Protein AF-A0A495XAA7-F1 (afdb_monomer)

Foldseek 3Di:
DVVVVVVVVVVVVVVLVPDDPVVNVVVCCVVVVVVVVVVVVVVVVVVVVVCCVVDVPPPPPPPDDPDPPPPPDDD

Solvent-accessible surface area (backbone atoms only — not comparable to full-atom values): 4658 Å² total; per-residue (Å²): 111,69,65,60,52,50,56,52,47,51,54,50,51,55,56,52,70,73,45,58,69,72,59,48,51,51,50,49,51,65,51,48,51,57,48,51,53,50,50,51,54,49,49,53,51,52,49,53,55,50,48,57,72,75,52,78,77,76,80,74,72,78,76,77,73,78,75,77,78,70,85,81,69,82,131

Secondary structure (DSSP, 8-state):
-HHHHHHHHHHHHHHHHTS-HHHHHHHHHHHHHHHHHHHHHHHHHHHHHHHHHH-----PPPP-------TT---

Radius of gyration: 28.85 Å; Cα contacts (8 Å, |Δi|>4): 3; chains: 1; bounding box: 77×37×48 Å

Mean predicted aligned error: 11.78 Å

pLDDT: mean 86.13, std 13.19, range [58.5, 97.81]

Sequence (75 aa):
MLDAIAQWWDGVELWLAQLPFPFQFALVMAVLLPAALGVARLIDRVVDQAAGRFNPVPKVPPAVEPEKVDASTPS

Organism: NCBI:txid543527

Structure (mmCIF, N/CA/C/O backbone):
data_AF-A0A495XAA7-F1
#
_entry.id   AF-A0A495XAA7-F1
#
loop_
_atom_site.group_PDB
_atom_site.id
_atom_site.type_symbol
_atom_site.label_atom_id
_atom_site.label_alt_id
_atom_site.label_comp_id
_atom_site.label_asym_id
_atom_site.label_entity_id
_atom_site.label_seq_id
_atom_site.pdbx_PDB_ins_code
_atom_site.Cartn_x
_atom_site.Cartn_y
_atom_site.Cartn_z
_atom_site.occupancy
_atom_site.B_iso_or_equiv
_atom_site.auth_seq_id
_atom_site.auth_comp_id
_atom_site.auth_asym_id
_atom_site.auth_atom_id
_atom_site.pdbx_PDB_model_num
ATOM 1 N N . MET A 1 1 ? -12.253 -21.504 7.400 1.00 78.38 1 MET A N 1
ATOM 2 C CA . MET A 1 1 ? -11.017 -20.676 7.405 1.00 78.38 1 MET A CA 1
ATOM 3 C C . MET A 1 1 ? -11.279 -19.304 6.805 1.00 78.38 1 MET A C 1
ATOM 5 O O . MET A 1 1 ? -11.005 -18.323 7.477 1.00 78.38 1 MET A O 1
ATOM 9 N N . LEU A 1 2 ? -11.857 -19.229 5.600 1.00 92.31 2 LEU A N 1
ATOM 10 C CA . LEU A 1 2 ? -12.256 -17.961 4.977 1.00 92.31 2 LEU A CA 1
ATOM 11 C C . LEU A 1 2 ? -13.268 -17.170 5.825 1.00 92.31 2 LEU A C 1
ATOM 13 O O . LEU A 1 2 ? -13.102 -15.967 5.970 1.00 92.31 2 LEU A O 1
ATOM 17 N N . ASP A 1 3 ? -14.217 -17.840 6.487 1.00 93.31 3 ASP A N 1
ATOM 18 C CA . ASP A 1 3 ? -15.209 -17.170 7.351 1.00 93.31 3 ASP A CA 1
ATOM 19 C C . ASP A 1 3 ? -14.585 -16.488 8.576 1.00 93.31 3 ASP A C 1
ATOM 21 O O . ASP A 1 3 ? -15.021 -15.421 8.995 1.00 93.31 3 ASP A O 1
ATOM 25 N N . ALA A 1 4 ? -13.527 -17.081 9.139 1.00 93.25 4 ALA A N 1
ATOM 26 C CA . ALA A 1 4 ? -12.802 -16.491 10.263 1.00 93.25 4 ALA A CA 1
ATOM 27 C C . ALA A 1 4 ? -12.026 -15.237 9.832 1.00 93.25 4 ALA A C 1
ATOM 29 O O . ALA A 1 4 ? -11.967 -14.260 10.574 1.00 93.25 4 ALA A O 1
ATOM 30 N N . ILE A 1 5 ? -11.468 -15.251 8.616 1.00 96.6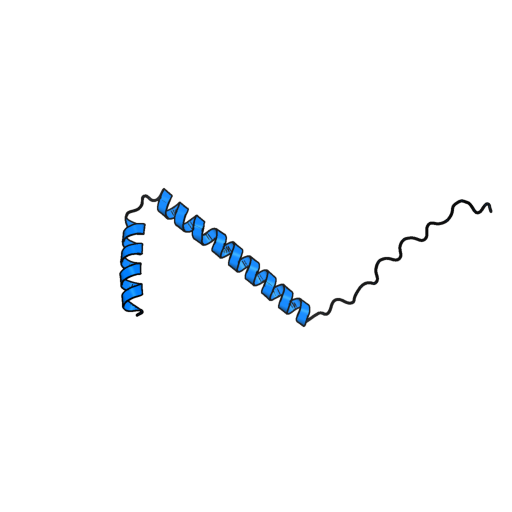9 5 ILE A N 1
ATOM 31 C CA . ILE A 1 5 ? -10.806 -14.087 8.018 1.00 96.69 5 ILE A CA 1
ATOM 32 C C . ILE A 1 5 ? -11.835 -12.994 7.712 1.00 96.69 5 ILE A C 1
ATOM 34 O O . ILE A 1 5 ? -11.581 -11.836 8.023 1.00 96.69 5 ILE A O 1
ATOM 38 N N . ALA A 1 6 ? -12.996 -13.352 7.157 1.00 96.12 6 ALA A N 1
ATOM 39 C CA . ALA A 1 6 ? -14.069 -12.407 6.856 1.00 96.12 6 ALA A CA 1
ATOM 40 C C . ALA A 1 6 ? -14.604 -11.720 8.122 1.00 96.12 6 ALA A C 1
ATOM 42 O O . ALA A 1 6 ? -14.743 -10.505 8.139 1.00 96.12 6 ALA A O 1
ATOM 43 N N . GLN A 1 7 ? -14.821 -12.474 9.205 1.00 95.81 7 GLN A N 1
ATOM 44 C CA . GLN A 1 7 ? -15.263 -11.919 10.490 1.00 95.81 7 GLN A CA 1
ATOM 45 C C . GLN A 1 7 ? -14.215 -10.986 11.116 1.00 95.81 7 GLN A C 1
ATOM 47 O O . GLN A 1 7 ? -14.546 -9.956 11.694 1.00 95.81 7 GLN A O 1
ATOM 52 N N . TRP A 1 8 ? -12.931 -11.332 11.007 1.00 97.06 8 TRP A N 1
ATOM 53 C CA . TRP A 1 8 ? -11.862 -10.445 11.462 1.00 97.06 8 TRP A CA 1
ATOM 54 C C . TRP A 1 8 ? -11.800 -9.161 10.625 1.00 97.06 8 TRP A C 1
ATOM 56 O O . TRP A 1 8 ? -11.654 -8.073 11.181 1.00 97.06 8 TRP A O 1
ATOM 66 N N . TRP A 1 9 ? -11.945 -9.287 9.305 1.00 96.81 9 TRP A N 1
ATOM 67 C CA . TRP A 1 9 ? -11.963 -8.156 8.387 1.00 96.81 9 TRP A CA 1
ATOM 68 C C . TRP A 1 9 ? -13.156 -7.224 8.631 1.00 96.81 9 TRP A 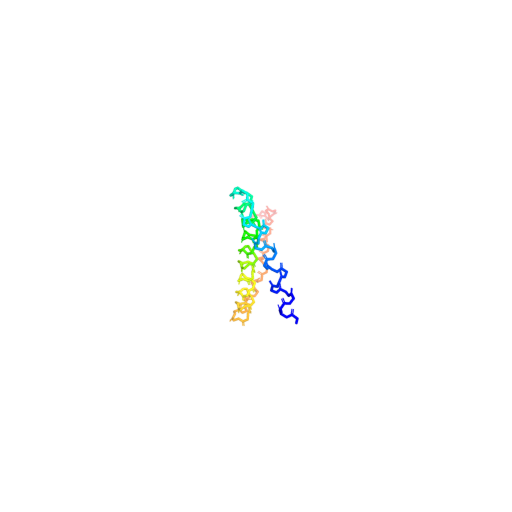C 1
ATOM 70 O O . TRP A 1 9 ? -12.958 -6.017 8.650 1.00 96.81 9 TRP A O 1
ATOM 80 N N . ASP A 1 10 ? -14.344 -7.752 8.933 1.00 96.56 10 ASP A N 1
ATOM 81 C CA . ASP A 1 10 ? -15.514 -6.957 9.345 1.00 96.56 10 ASP A CA 1
ATOM 82 C C . ASP A 1 10 ? -15.197 -6.060 10.562 1.00 96.56 10 ASP A C 1
ATOM 84 O O . ASP A 1 10 ? -15.481 -4.861 10.579 1.00 96.56 10 ASP A O 1
ATOM 88 N N . GLY A 1 11 ? -14.465 -6.595 11.546 1.00 96.88 11 GLY A N 1
ATOM 89 C CA . GLY A 1 11 ? -13.955 -5.806 12.672 1.00 96.88 11 GLY A CA 1
ATOM 90 C C . GLY A 1 11 ? -12.960 -4.710 12.261 1.00 96.88 11 GLY A C 1
ATOM 91 O O . GLY A 1 11 ? -12.975 -3.613 12.827 1.00 96.88 11 GLY A O 1
ATOM 92 N N . VAL A 1 12 ? -12.111 -4.975 11.264 1.00 95.94 12 VAL A N 1
ATOM 93 C CA . VAL A 1 12 ? -11.195 -3.975 10.689 1.00 95.94 12 VAL A CA 1
ATOM 94 C C . VAL A 1 12 ? -11.971 -2.889 9.940 1.00 95.94 12 VAL A C 1
ATOM 96 O O . VAL A 1 12 ? -11.653 -1.710 10.099 1.00 95.94 12 VAL A O 1
ATOM 99 N N . GLU A 1 13 ? -13.004 -3.251 9.177 1.00 95.19 13 GLU A N 1
ATOM 100 C CA . GLU A 1 13 ? -13.882 -2.306 8.479 1.00 95.19 13 GLU A CA 1
ATOM 101 C C . GLU A 1 13 ? -14.589 -1.375 9.469 1.00 95.19 13 GLU A C 1
ATOM 103 O O . GLU A 1 13 ? -14.557 -0.155 9.296 1.00 95.19 13 GLU A O 1
ATOM 108 N N . LEU A 1 14 ? -15.134 -1.919 10.560 1.00 96.56 14 LEU A N 1
ATOM 109 C CA . LEU A 1 14 ? -15.758 -1.130 11.627 1.00 96.56 14 LEU A CA 1
ATOM 110 C C . LEU A 1 14 ? -14.762 -0.211 12.344 1.00 96.56 14 LEU A C 1
ATOM 112 O O . LEU A 1 14 ? -15.104 0.919 12.705 1.00 96.56 14 LEU A O 1
ATOM 116 N N . TRP A 1 15 ? -13.527 -0.666 12.564 1.00 96.31 15 TRP A N 1
ATOM 117 C CA . TRP A 1 15 ? -12.463 0.165 13.132 1.00 96.31 15 TRP A CA 1
ATOM 118 C C . TRP A 1 15 ? -12.031 1.297 12.192 1.00 96.31 15 TRP A C 1
ATOM 120 O O . TRP A 1 15 ? -11.821 2.427 12.634 1.00 96.31 15 TRP A O 1
ATOM 130 N N . LEU A 1 16 ? -11.945 1.036 10.890 1.00 93.88 16 LEU A N 1
ATOM 131 C CA . LEU A 1 16 ? -11.644 2.072 9.907 1.00 93.88 16 LEU A CA 1
ATOM 132 C C . LEU A 1 16 ? -12.793 3.079 9.786 1.00 93.88 16 LEU A C 1
ATOM 134 O O . LEU A 1 16 ? -12.544 4.284 9.757 1.00 93.88 16 LEU A O 1
ATOM 138 N N . ALA A 1 17 ? -14.044 2.616 9.763 1.00 94.75 17 ALA A N 1
ATOM 139 C CA . ALA A 1 17 ? -15.225 3.459 9.573 1.00 94.75 17 ALA A CA 1
ATOM 140 C C . ALA A 1 17 ? -15.449 4.467 10.714 1.00 94.75 17 ALA A C 1
ATOM 142 O O . ALA A 1 17 ? -15.955 5.560 10.471 1.00 94.75 17 ALA A O 1
ATOM 143 N N . GLN A 1 18 ? -15.042 4.133 11.943 1.00 96.56 18 GLN A N 1
ATOM 144 C CA . GLN A 1 18 ? -15.150 5.032 13.102 1.00 96.56 18 GLN A CA 1
ATOM 145 C C . GLN A 1 18 ? -14.023 6.078 13.193 1.00 96.56 18 GLN A C 1
ATOM 147 O O . GLN A 1 18 ? -14.108 6.995 14.012 1.00 96.56 18 GLN A O 1
ATOM 152 N N . LEU A 1 19 ? -12.958 5.961 12.388 1.00 96.00 19 LEU A N 1
ATOM 153 C CA . LEU A 1 19 ? -11.864 6.933 12.394 1.00 96.00 19 LEU A CA 1
ATOM 154 C C . LEU A 1 19 ? -12.289 8.271 11.760 1.00 96.00 19 LEU A C 1
ATOM 156 O O . LEU A 1 19 ? -12.979 8.288 10.741 1.00 96.00 19 LEU A O 1
ATOM 160 N N . PRO A 1 20 ? -11.797 9.411 12.276 1.00 95.81 20 PRO A N 1
ATOM 161 C CA . PRO A 1 20 ? -11.917 10.692 11.590 1.00 95.81 20 PRO A CA 1
ATOM 162 C C . PRO A 1 20 ? -11.249 10.674 10.204 1.00 95.81 20 PRO A C 1
ATOM 164 O O . PRO A 1 20 ? -10.186 10.072 10.024 1.00 95.81 20 PRO A O 1
ATOM 167 N N . PHE A 1 21 ? -11.822 11.415 9.248 1.00 93.50 21 PHE A N 1
ATOM 168 C CA . PHE A 1 21 ? -11.373 11.460 7.846 1.00 93.50 21 PHE A CA 1
ATOM 169 C C . PHE A 1 21 ? -9.851 11.636 7.647 1.00 93.50 21 PHE A C 1
ATOM 171 O O . PHE A 1 21 ? -9.281 10.896 6.842 1.00 93.50 21 PHE A O 1
ATOM 178 N N . PRO A 1 22 ? -9.142 12.527 8.380 1.00 96.50 22 PRO A N 1
ATOM 179 C CA . PRO A 1 22 ? -7.697 12.680 8.201 1.00 96.50 22 PRO A CA 1
ATOM 180 C C . PRO A 1 22 ? -6.904 11.394 8.471 1.00 96.50 22 PRO A C 1
ATOM 182 O O . PRO A 1 22 ? -5.930 11.117 7.773 1.00 96.50 22 PRO A O 1
ATOM 185 N N . PHE A 1 23 ? -7.326 10.585 9.447 1.00 96.50 23 PHE A N 1
ATOM 186 C CA . PHE A 1 23 ? -6.656 9.327 9.780 1.00 96.50 23 PHE A CA 1
ATOM 187 C C . PHE A 1 23 ? -6.945 8.236 8.747 1.00 96.50 23 PHE A C 1
ATOM 189 O O . PHE A 1 23 ? -6.023 7.521 8.358 1.00 96.50 23 PHE A O 1
ATOM 196 N N . GLN A 1 24 ? -8.185 8.144 8.251 1.00 95.81 24 GLN A N 1
ATOM 197 C CA . GLN A 1 24 ? -8.531 7.233 7.152 1.00 95.81 24 GLN A CA 1
ATOM 198 C C . GLN A 1 24 ? -7.690 7.535 5.908 1.00 95.81 24 GLN A C 1
ATOM 200 O O . GLN A 1 24 ? -7.061 6.640 5.346 1.00 95.81 24 GLN A O 1
ATOM 205 N N . PHE A 1 25 ? -7.621 8.809 5.515 1.00 96.12 25 PHE A N 1
ATOM 206 C CA . PHE A 1 25 ? -6.832 9.234 4.363 1.00 96.12 25 PHE A CA 1
ATOM 207 C C . PHE A 1 25 ? -5.340 8.940 4.554 1.00 96.12 25 PHE A C 1
ATOM 209 O O . PHE A 1 25 ? -4.699 8.405 3.651 1.00 96.12 25 PHE A O 1
ATOM 216 N N . ALA A 1 26 ? -4.789 9.227 5.737 1.00 97.31 26 ALA A N 1
ATOM 217 C CA . ALA A 1 26 ? -3.395 8.923 6.045 1.00 97.31 26 ALA A CA 1
ATOM 218 C C . ALA A 1 26 ? -3.089 7.419 5.934 1.00 97.31 26 ALA A C 1
ATOM 220 O O . ALA A 1 26 ? -2.076 7.057 5.339 1.00 97.31 26 ALA A O 1
ATOM 221 N N . LEU A 1 27 ? -3.970 6.547 6.441 1.00 96.19 27 LEU A N 1
ATOM 222 C CA . LEU A 1 27 ? -3.827 5.092 6.312 1.00 96.19 27 LEU A CA 1
ATOM 223 C C . LEU A 1 27 ? -3.888 4.640 4.850 1.00 96.19 27 LEU A C 1
ATOM 225 O O . LEU A 1 27 ? -3.031 3.870 4.417 1.00 96.19 27 LEU A O 1
ATOM 229 N N . VAL A 1 28 ? -4.846 5.155 4.071 1.00 96.00 28 VAL A N 1
ATOM 230 C CA . VAL A 1 28 ? -4.939 4.854 2.634 1.00 96.00 28 VAL A CA 1
ATOM 231 C C . VAL A 1 28 ? -3.657 5.265 1.924 1.00 96.00 28 VAL A C 1
ATOM 233 O O . VAL A 1 28 ? -3.079 4.452 1.212 1.00 96.00 28 VAL A O 1
ATOM 236 N N . MET A 1 29 ? -3.161 6.483 2.146 1.00 97.81 29 MET A N 1
ATOM 237 C CA . MET A 1 29 ? -1.920 6.953 1.525 1.00 97.81 29 MET A CA 1
ATOM 238 C C . MET A 1 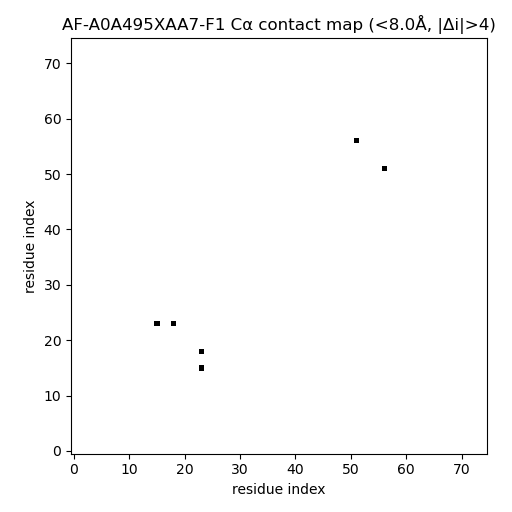29 ? -0.708 6.123 1.960 1.00 97.81 29 MET A C 1
ATOM 240 O O . MET A 1 29 ? 0.140 5.796 1.128 1.00 97.81 29 MET A O 1
ATOM 244 N N . ALA A 1 30 ? -0.642 5.732 3.234 1.00 97.06 30 ALA A N 1
ATOM 245 C CA . ALA A 1 30 ? 0.431 4.903 3.770 1.00 97.06 30 ALA A CA 1
ATOM 246 C C . ALA A 1 30 ? 0.472 3.496 3.155 1.00 97.06 30 ALA A C 1
ATOM 248 O O . ALA A 1 30 ? 1.549 2.919 3.070 1.00 97.06 30 ALA A O 1
ATOM 249 N N . VAL A 1 31 ? -0.661 2.950 2.705 1.00 96.75 31 VAL A N 1
ATOM 250 C CA . VAL A 1 31 ? -0.723 1.643 2.024 1.00 96.75 31 VAL A CA 1
ATOM 251 C C .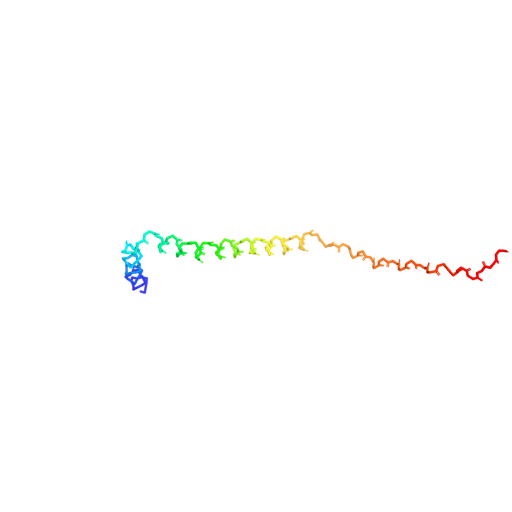 VAL A 1 31 ? -0.587 1.795 0.508 1.00 96.75 31 VAL A C 1
ATOM 253 O O . VAL A 1 31 ? 0.159 1.052 -0.133 1.00 96.75 31 VAL A O 1
ATOM 256 N N . LEU A 1 32 ? -1.272 2.779 -0.074 1.00 97.56 32 LEU A N 1
ATOM 257 C CA . LEU A 1 32 ? -1.352 2.983 -1.516 1.00 97.56 32 LEU A CA 1
ATOM 258 C C . LEU A 1 32 ? -0.012 3.420 -2.109 1.00 97.56 32 LEU A C 1
ATOM 260 O O . LEU A 1 32 ? 0.372 2.911 -3.160 1.00 97.56 32 LEU A O 1
ATOM 264 N N . LEU A 1 33 ? 0.721 4.326 -1.449 1.00 97.75 33 LEU A N 1
ATOM 265 C CA . LEU A 1 33 ? 2.005 4.807 -1.967 1.00 97.75 33 LEU A CA 1
ATOM 266 C C . LEU A 1 33 ? 3.056 3.684 -2.044 1.00 97.75 33 LEU A C 1
ATOM 268 O O . LEU A 1 33 ? 3.632 3.500 -3.120 1.00 97.75 33 LEU A O 1
ATOM 272 N N . PRO A 1 34 ? 3.301 2.882 -0.986 1.00 97.56 34 PRO A N 1
ATOM 273 C CA . PRO A 1 34 ? 4.207 1.743 -1.088 1.00 97.56 34 PRO A CA 1
ATOM 274 C C . PRO A 1 34 ? 3.724 0.686 -2.075 1.00 97.56 34 PRO A C 1
ATOM 276 O O . PRO A 1 34 ? 4.550 0.132 -2.796 1.00 97.56 34 PRO A O 1
ATOM 279 N N . ALA A 1 35 ? 2.414 0.422 -2.148 1.00 97.25 35 ALA A N 1
ATOM 280 C CA . ALA A 1 35 ? 1.862 -0.521 -3.116 1.00 97.25 35 ALA A CA 1
ATOM 281 C C . ALA A 1 35 ? 2.135 -0.064 -4.557 1.00 97.25 35 ALA A C 1
ATOM 283 O O . ALA A 1 35 ? 2.647 -0.843 -5.358 1.00 97.25 35 ALA A O 1
ATOM 284 N N . ALA A 1 36 ? 1.886 1.209 -4.870 1.00 96.81 36 ALA A N 1
ATOM 285 C CA . ALA A 1 36 ? 2.163 1.784 -6.182 1.00 96.81 36 ALA A CA 1
ATOM 286 C C . ALA A 1 36 ? 3.660 1.731 -6.525 1.00 96.81 36 ALA A C 1
ATOM 288 O O . ALA A 1 36 ? 4.026 1.293 -7.615 1.00 96.81 36 ALA A O 1
ATOM 289 N N . LEU A 1 37 ? 4.536 2.097 -5.583 1.00 96.38 37 LEU A N 1
ATOM 290 C CA . LEU A 1 37 ? 5.988 1.979 -5.759 1.00 96.38 37 LEU A CA 1
ATOM 291 C C . LEU A 1 37 ? 6.433 0.523 -5.945 1.00 96.38 37 LEU A C 1
ATOM 293 O O . LEU A 1 37 ? 7.344 0.249 -6.725 1.00 96.38 37 LEU A O 1
ATOM 297 N N . GLY A 1 38 ? 5.809 -0.409 -5.227 1.00 97.00 38 GLY A N 1
ATOM 298 C CA . GLY A 1 38 ? 6.059 -1.841 -5.345 1.00 97.00 38 GLY A CA 1
ATOM 299 C C . GLY A 1 38 ? 5.676 -2.370 -6.722 1.00 97.00 38 GLY A C 1
ATOM 300 O O . GLY A 1 38 ? 6.478 -3.055 -7.353 1.00 97.00 38 GLY A O 1
ATOM 301 N N . VAL A 1 39 ? 4.492 -1.999 -7.216 1.00 96.75 39 VAL A N 1
ATOM 302 C CA . VAL A 1 39 ? 4.012 -2.363 -8.555 1.00 96.75 39 VAL A CA 1
ATOM 303 C C . VAL A 1 39 ? 4.895 -1.749 -9.638 1.00 96.75 39 VAL A C 1
ATOM 305 O O . VAL A 1 39 ? 5.303 -2.468 -10.543 1.00 96.75 39 VAL A O 1
ATOM 308 N N . ALA A 1 40 ? 5.259 -0.471 -9.523 1.00 95.56 40 ALA A N 1
ATOM 309 C CA . ALA A 1 40 ? 6.175 0.174 -10.463 1.00 95.56 40 ALA A CA 1
ATOM 310 C C . ALA A 1 40 ? 7.511 -0.583 -10.546 1.00 95.56 40 ALA A C 1
ATOM 312 O O . ALA A 1 40 ? 7.917 -1.008 -11.622 1.00 95.56 40 ALA A O 1
ATOM 313 N N . ARG A 1 41 ? 8.128 -0.887 -9.395 1.00 96.00 41 ARG A N 1
ATOM 314 C CA . ARG A 1 41 ? 9.375 -1.668 -9.357 1.00 96.00 41 ARG A CA 1
ATOM 315 C C . ARG A 1 41 ? 9.228 -3.091 -9.879 1.00 96.00 41 ARG A C 1
ATOM 317 O O . ARG A 1 41 ? 10.196 -3.658 -10.383 1.00 96.00 41 ARG A O 1
ATOM 324 N N . LEU A 1 42 ? 8.061 -3.703 -9.702 1.00 96.06 42 LEU A N 1
ATOM 325 C CA . LEU A 1 42 ? 7.787 -5.025 -10.246 1.00 96.06 42 LEU A CA 1
ATOM 326 C C . LEU A 1 42 ? 7.732 -4.969 -11.772 1.00 96.06 42 LEU A C 1
ATOM 328 O O . LEU A 1 42 ? 8.347 -5.810 -12.422 1.00 96.06 42 LEU A O 1
ATOM 332 N N . ILE A 1 43 ? 7.049 -3.968 -12.326 1.00 95.31 43 ILE A N 1
ATOM 333 C CA . ILE A 1 43 ? 6.978 -3.744 -13.770 1.00 95.31 43 ILE A CA 1
ATOM 334 C C . ILE A 1 43 ? 8.380 -3.512 -14.331 1.00 95.31 43 ILE A C 1
ATOM 336 O O . ILE A 1 43 ? 8.757 -4.227 -15.255 1.00 95.31 43 ILE A O 1
ATOM 340 N N . ASP A 1 44 ? 9.174 -2.619 -13.735 1.00 93.94 44 ASP A N 1
ATOM 341 C CA . ASP A 1 44 ? 10.549 -2.347 -14.179 1.00 93.94 44 ASP A CA 1
ATOM 342 C C . ASP A 1 44 ? 11.380 -3.637 -14.243 1.00 93.94 44 ASP A C 1
ATOM 344 O O . ASP A 1 44 ? 12.000 -3.944 -15.257 1.00 93.94 44 ASP A O 1
ATOM 348 N N . ARG A 1 45 ? 11.306 -4.475 -13.201 1.00 91.50 45 ARG A N 1
ATOM 349 C CA . ARG A 1 45 ? 12.018 -5.763 -13.172 1.00 91.50 45 ARG A CA 1
ATOM 350 C C . ARG A 1 45 ? 11.538 -6.744 -14.230 1.00 91.50 45 ARG A C 1
ATOM 352 O O . ARG A 1 45 ? 12.355 -7.461 -14.802 1.00 91.50 45 ARG A O 1
ATOM 359 N N . VAL A 1 46 ? 10.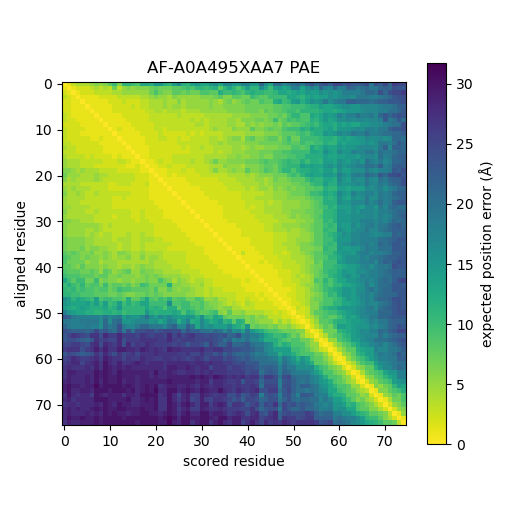229 -6.825 -14.454 1.00 93.56 46 VAL A N 1
ATOM 360 C CA . VAL A 1 46 ? 9.657 -7.708 -15.477 1.00 93.56 46 VAL A CA 1
ATOM 361 C C . VAL A 1 46 ? 10.092 -7.247 -16.866 1.00 93.56 46 VAL A C 1
ATOM 363 O O . VAL A 1 46 ? 10.472 -8.078 -17.691 1.00 93.56 46 VAL A O 1
ATOM 366 N N . VAL A 1 47 ? 10.093 -5.935 -17.105 1.00 92.50 47 VAL A N 1
ATOM 367 C CA . VAL A 1 47 ? 10.544 -5.333 -18.362 1.00 92.50 47 VAL A CA 1
ATOM 368 C C . VAL A 1 47 ? 12.034 -5.585 -18.581 1.00 92.50 47 VAL A C 1
ATOM 370 O O . VAL A 1 47 ? 12.393 -6.070 -19.650 1.00 92.50 47 VAL A O 1
ATOM 373 N N . ASP A 1 48 ? 12.886 -5.358 -17.581 1.00 88.75 48 ASP A N 1
ATOM 374 C CA . ASP A 1 48 ? 14.331 -5.609 -17.676 1.00 88.75 48 ASP A CA 1
ATOM 375 C C . ASP A 1 48 ? 14.641 -7.084 -17.968 1.00 88.75 48 ASP A C 1
ATOM 377 O O . ASP A 1 48 ? 15.466 -7.404 -18.828 1.00 88.75 48 ASP A O 1
ATOM 381 N N . GLN A 1 49 ? 13.951 -8.005 -17.286 1.00 86.81 49 GLN A N 1
ATOM 382 C CA . GLN A 1 49 ? 14.104 -9.442 -17.525 1.00 86.81 49 GLN A CA 1
ATOM 383 C C . GLN A 1 49 ? 13.656 -9.841 -18.931 1.00 86.81 49 GLN A C 1
ATOM 385 O O . GLN A 1 49 ? 14.331 -10.636 -19.590 1.00 86.81 49 GLN A O 1
ATOM 390 N N . ALA A 1 50 ? 12.533 -9.296 -19.402 1.00 86.12 50 ALA A N 1
ATOM 391 C CA . ALA A 1 50 ? 12.050 -9.545 -20.751 1.00 86.12 50 ALA A CA 1
ATOM 392 C C . ALA A 1 50 ? 13.026 -8.974 -21.793 1.00 86.12 50 ALA A C 1
ATOM 394 O O . ALA A 1 50 ? 13.449 -9.694 -22.694 1.00 86.12 50 ALA A O 1
ATOM 395 N N . ALA A 1 51 ? 13.458 -7.721 -21.643 1.00 83.31 51 ALA A N 1
ATOM 396 C CA . ALA A 1 51 ? 14.382 -7.062 -22.562 1.00 83.31 51 ALA A CA 1
ATOM 397 C C . ALA A 1 51 ? 15.730 -7.794 -22.653 1.00 83.31 51 ALA A C 1
ATOM 399 O O . ALA A 1 51 ? 16.208 -8.057 -23.757 1.00 83.31 51 ALA A O 1
ATOM 400 N N . GLY A 1 52 ? 16.301 -8.214 -21.519 1.00 77.94 52 GLY A N 1
ATOM 401 C CA . GLY A 1 52 ? 17.530 -9.011 -21.493 1.00 77.94 52 GLY A CA 1
ATOM 402 C C . GLY A 1 52 ? 17.386 -10.381 -22.166 1.00 77.94 52 GLY A C 1
ATOM 403 O O . GLY A 1 52 ? 18.357 -10.911 -22.704 1.00 77.94 52 GLY A O 1
ATOM 404 N N . ARG A 1 53 ? 16.172 -10.947 -22.190 1.00 76.31 53 ARG A N 1
ATOM 405 C CA . ARG A 1 53 ? 15.866 -12.193 -22.909 1.00 76.31 53 ARG A CA 1
ATOM 406 C C . ARG A 1 53 ? 15.797 -11.992 -24.424 1.00 76.31 53 ARG A C 1
ATOM 408 O O . ARG A 1 53 ? 16.155 -12.911 -25.157 1.00 76.31 53 ARG A O 1
ATOM 415 N N . PHE A 1 54 ? 15.320 -10.833 -24.883 1.00 74.81 54 PHE A N 1
ATOM 416 C CA . PHE A 1 54 ? 15.062 -10.571 -26.303 1.00 74.81 54 PHE A CA 1
ATOM 417 C C . PHE A 1 54 ? 16.207 -9.860 -27.033 1.00 74.81 54 PHE A C 1
ATOM 419 O O . PHE A 1 54 ? 16.325 -10.034 -28.243 1.00 74.81 54 PHE A O 1
ATOM 426 N N . ASN A 1 55 ? 17.064 -9.104 -26.340 1.00 66.56 55 ASN A N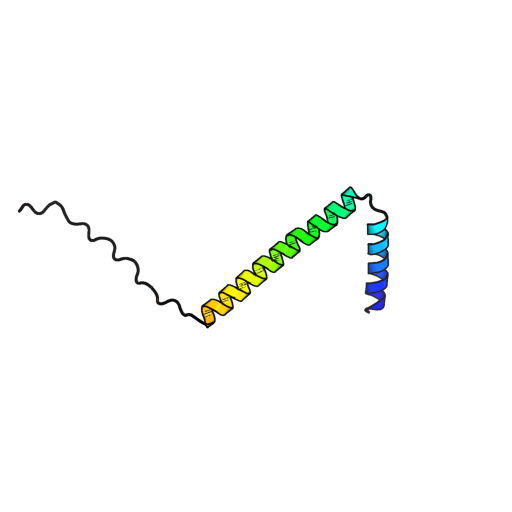 1
ATOM 427 C CA . ASN A 1 55 ? 18.182 -8.400 -26.968 1.00 66.56 55 ASN A CA 1
ATOM 428 C C . ASN A 1 55 ? 19.467 -8.535 -26.132 1.00 66.56 55 ASN A C 1
ATOM 430 O O . ASN A 1 55 ? 19.706 -7.724 -25.233 1.00 66.56 55 ASN A O 1
ATOM 434 N N . PRO A 1 56 ? 20.320 -9.541 -26.402 1.00 67.19 56 PRO A N 1
ATOM 435 C CA . PRO A 1 56 ? 21.647 -9.603 -25.806 1.00 67.19 56 PRO A CA 1
ATOM 436 C C . PRO A 1 56 ? 22.440 -8.382 -26.280 1.00 67.19 56 PRO A C 1
ATOM 438 O O . PRO A 1 56 ? 22.799 -8.295 -27.452 1.00 67.19 56 PRO A O 1
ATOM 441 N N . VAL A 1 57 ? 22.690 -7.418 -25.390 1.00 67.50 57 VAL A N 1
ATOM 442 C CA . VAL A 1 57 ? 23.492 -6.232 -25.715 1.00 67.50 57 VAL A CA 1
ATOM 443 C C . VAL A 1 57 ? 24.901 -6.700 -26.097 1.00 67.50 57 VAL A C 1
ATOM 445 O O . VAL A 1 57 ? 25.573 -7.317 -25.262 1.00 67.50 57 VAL A O 1
ATOM 448 N N . PRO A 1 58 ? 25.379 -6.437 -27.329 1.00 72.50 58 PRO A N 1
ATOM 449 C CA . PRO A 1 58 ? 26.761 -6.711 -27.688 1.00 72.50 58 PRO A CA 1
ATOM 450 C C . PRO A 1 58 ? 27.67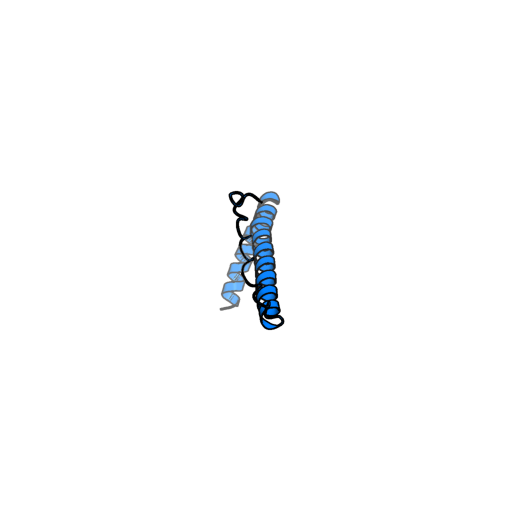2 -5.947 -26.727 1.00 72.50 58 PRO A C 1
ATOM 452 O O . PRO A 1 58 ? 27.530 -4.734 -26.572 1.00 72.50 58 PRO A O 1
ATOM 455 N N . LYS A 1 59 ? 28.588 -6.648 -26.045 1.00 64.12 59 LYS A N 1
ATOM 456 C CA . LYS A 1 59 ? 29.589 -6.001 -25.189 1.00 64.12 59 LYS A CA 1
ATOM 457 C C . LYS A 1 59 ? 30.392 -5.029 -26.048 1.00 64.12 59 LYS A C 1
ATOM 459 O O . LYS A 1 59 ? 31.221 -5.467 -26.841 1.00 64.12 59 LYS A O 1
ATOM 464 N N . VAL A 1 60 ? 30.153 -3.730 -25.884 1.00 72.44 60 VAL A N 1
ATOM 465 C CA . VAL A 1 60 ? 31.052 -2.702 -26.408 1.00 72.44 60 VAL A CA 1
ATOM 466 C C . VAL A 1 60 ? 32.373 -2.891 -25.657 1.00 72.44 60 VAL A C 1
ATOM 468 O O . VAL A 1 60 ? 32.358 -2.846 -24.422 1.00 72.44 60 VAL A O 1
ATOM 471 N N . PRO A 1 61 ? 33.489 -3.195 -26.346 1.00 71.06 61 PRO A N 1
ATOM 472 C CA . PRO A 1 61 ? 34.789 -3.293 -25.700 1.00 71.06 61 PRO A CA 1
ATOM 473 C C . PRO A 1 61 ? 35.048 -2.015 -24.896 1.00 71.06 61 PRO A C 1
ATOM 475 O O . PRO A 1 61 ? 34.641 -0.942 -25.353 1.00 71.06 61 PRO A O 1
ATOM 478 N N . PRO A 1 62 ? 35.675 -2.105 -23.709 1.00 71.06 62 PRO A N 1
ATOM 479 C CA . PRO A 1 62 ? 36.026 -0.915 -22.947 1.00 71.06 62 PRO A CA 1
ATOM 480 C C . PRO A 1 62 ? 36.763 0.045 -23.880 1.00 71.06 62 PRO A C 1
ATOM 482 O O . PRO A 1 62 ? 37.636 -0.388 -24.635 1.00 71.06 62 PRO A O 1
ATOM 485 N N . ALA A 1 63 ? 36.332 1.309 -23.881 1.00 70.62 63 ALA A N 1
ATOM 486 C CA . ALA A 1 63 ? 36.927 2.344 -24.710 1.00 70.62 63 ALA A CA 1
ATOM 487 C C . ALA A 1 63 ? 38.447 2.257 -24.563 1.00 70.62 63 ALA A C 1
ATOM 489 O O . ALA A 1 63 ? 38.950 2.283 -23.439 1.00 70.62 63 ALA A O 1
ATOM 490 N N . VAL A 1 64 ? 39.147 2.077 -25.686 1.00 68.62 64 VAL A N 1
ATOM 491 C CA . VAL A 1 64 ? 40.609 2.096 -25.712 1.00 68.62 64 VAL A CA 1
ATOM 492 C C . VAL A 1 64 ? 41.019 3.413 -25.073 1.00 68.62 64 VAL A C 1
ATOM 494 O O . VAL A 1 64 ? 40.654 4.480 -25.569 1.00 68.62 64 VAL A O 1
ATOM 497 N N . GLU A 1 65 ? 41.671 3.323 -23.915 1.00 67.62 65 GLU A N 1
ATOM 498 C CA . GLU A 1 65 ? 42.174 4.486 -23.198 1.00 67.62 65 GLU A CA 1
ATOM 499 C C . GLU A 1 65 ? 43.032 5.274 -24.190 1.00 67.62 65 GLU A C 1
ATOM 501 O O . GLU A 1 65 ? 43.867 4.654 -24.857 1.00 67.62 65 GLU A O 1
ATOM 506 N N . PRO A 1 66 ? 42.769 6.578 -24.399 1.00 64.25 66 PRO A N 1
ATOM 507 C CA . PRO A 1 66 ? 43.459 7.322 -25.436 1.00 64.25 66 PRO A CA 1
ATOM 508 C C . PRO A 1 66 ? 44.952 7.202 -25.167 1.00 64.25 66 PRO A C 1
ATOM 510 O O . PRO A 1 66 ? 45.427 7.610 -24.105 1.00 64.25 66 PRO A O 1
ATOM 513 N N . GLU A 1 67 ? 45.656 6.580 -26.114 1.00 69.62 67 GLU A N 1
ATOM 514 C CA . GLU A 1 67 ? 47.106 6.475 -26.123 1.00 69.62 67 GLU A CA 1
ATOM 515 C C . GLU A 1 67 ? 47.647 7.865 -25.803 1.00 69.62 67 GLU A C 1
ATOM 517 O O . GLU A 1 67 ? 47.408 8.823 -26.545 1.00 69.62 67 GLU A O 1
ATOM 522 N N . LYS A 1 68 ? 48.270 8.008 -24.627 1.00 64.75 68 LYS A N 1
ATOM 523 C CA . LYS A 1 68 ? 48.906 9.261 -24.235 1.00 64.75 68 LYS A CA 1
ATOM 524 C C . LYS A 1 68 ? 49.996 9.519 -25.262 1.00 64.75 68 LYS A C 1
ATOM 526 O O . LYS A 1 68 ? 51.06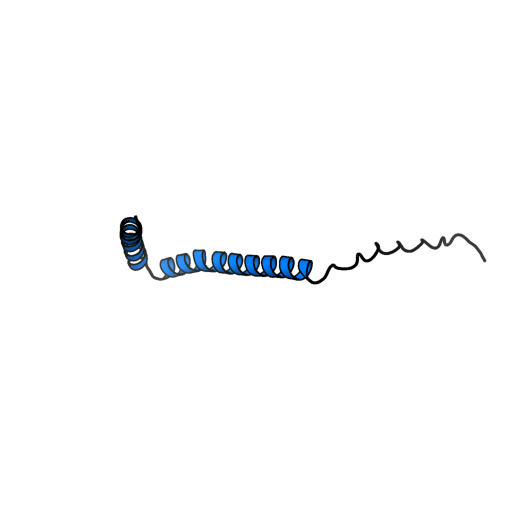6 8.929 -25.171 1.00 64.75 68 LYS A O 1
ATOM 531 N N . VAL A 1 69 ? 49.691 10.375 -26.235 1.00 67.69 69 VAL A N 1
ATOM 532 C CA . VAL A 1 69 ? 50.660 10.886 -27.199 1.00 67.69 69 VAL A CA 1
ATOM 533 C C . VAL A 1 69 ? 51.751 11.562 -26.386 1.00 67.69 69 VAL A C 1
ATOM 535 O O . VAL A 1 69 ? 51.537 12.610 -25.772 1.00 67.69 69 VAL A O 1
ATOM 538 N N . ASP A 1 70 ? 52.893 10.891 -26.318 1.00 66.56 70 ASP A N 1
ATOM 539 C CA . ASP A 1 70 ? 54.068 11.378 -25.630 1.00 66.56 70 ASP A CA 1
ATOM 540 C C . ASP A 1 70 ? 54.593 12.603 -26.384 1.00 66.56 70 ASP A C 1
ATOM 542 O O . ASP A 1 70 ? 55.135 12.510 -27.486 1.00 66.56 70 ASP A O 1
ATOM 546 N N . ALA A 1 71 ? 54.397 13.779 -25.789 1.00 67.00 71 ALA A N 1
ATOM 547 C CA . ALA A 1 71 ? 54.842 15.057 -26.332 1.00 67.00 71 ALA A CA 1
ATOM 548 C C . ALA A 1 71 ? 56.378 15.223 -26.321 1.00 67.00 71 ALA A C 1
ATOM 550 O O . ALA A 1 71 ? 56.871 16.310 -26.614 1.00 67.00 71 ALA A O 1
ATOM 551 N N . SER A 1 72 ? 57.144 14.183 -25.970 1.00 60.00 72 SER A N 1
ATOM 552 C CA . SER A 1 72 ? 58.607 14.227 -25.899 1.00 60.00 72 SER A CA 1
ATOM 553 C C . SER A 1 72 ? 59.339 13.772 -27.170 1.00 60.00 72 SER A C 1
ATOM 555 O O . SER A 1 72 ? 60.565 13.686 -27.152 1.00 60.00 72 SER A O 1
ATOM 557 N N . THR A 1 73 ? 58.640 13.561 -28.295 1.00 58.50 73 THR A N 1
ATOM 558 C CA . THR A 1 73 ? 59.293 13.389 -29.609 1.00 58.50 73 THR A CA 1
ATOM 559 C C . THR A 1 73 ? 59.423 14.745 -30.317 1.00 58.50 73 THR A C 1
ATOM 561 O O . THR A 1 73 ? 58.422 15.246 -30.832 1.00 58.50 73 THR A O 1
ATOM 564 N N . PRO A 1 74 ? 60.612 15.376 -30.357 1.00 60.72 74 PRO A N 1
ATOM 565 C CA . PRO A 1 74 ? 60.837 16.513 -31.239 1.00 60.72 74 PRO A CA 1
ATOM 566 C C . PRO A 1 74 ? 60.885 16.028 -32.696 1.00 60.72 74 PRO A C 1
ATOM 568 O O . PRO A 1 74 ? 61.577 15.054 -33.000 1.00 60.72 74 PRO A O 1
ATOM 571 N N . SER A 1 75 ? 60.124 16.698 -33.568 1.00 61.75 75 SER A N 1
ATOM 572 C CA . SER A 1 75 ? 60.243 16.594 -35.031 1.00 61.75 75 SER A CA 1
ATOM 573 C C . SER A 1 75 ? 61.568 17.142 -35.547 1.00 61.75 75 SER A C 1
ATOM 575 O O . SER A 1 75 ? 62.088 18.102 -34.931 1.00 61.75 75 SER A O 1
#

=== Feature glossary ===
Each block in this record encodes a different view of the same protein. In brief:

Predicted aligned error. PAE(i, j) answers: if I align the predicted and true structures on residue i, how far off (in Å) do I expect residue j to be? A block-diagonal PAE matrix with low values on the blocks and high values off-diagonal is the signature of a multi-domain protein with confidently predicted domains but uncertain inter-domain orientation.

Contact-map, Ramachandran, and PAE plots. Plot images: a contact map (which residues are close in 3D, as an N×N binary image), a Ramachandran scatter (backbone torsion angles, revealing secondary-structure composition at a glance), and — for AlphaFold structures — a PAE heatmap (pairwise prediction confidence).

Backbone torsions (φ/ψ). φ (phi) and ψ (psi) are the two rotatable backbone dihedrals per residue: φ is the C(i-1)–N–Cα–C torsion, ψ is the N–Cα–C–N(i+1) torsion, both in degrees on (−180°, 180°]. α-helical residues cluster near (−60°, −45°); β-strand residues near (−120°, +130°). A Ramachandran plot is simply a scatter of (φ, ψ) for every residue.

Foldseek 3Di. A 3Di character summarizes, for each residue, the relative orientation of the Cα frame of its nearest spatial neighbor. Because it encodes fold topology rather than chemistry, 3Di alignments detect remote structural similarity that sequence alignment misses.

Radius of gyration, Cα contacts, bounding box. Three whole-structure scalars: the radius of gyration (RMS distance of Cα from centroid, in Å), the count of Cα–Cα contacts (pairs closer than 8 Å and separated by more than four residues in sequence — i.e. tertiary, not local, contacts), and the bounding-box dimensions. Together they distinguish compact globular folds from extended fibres or disordered chains.

Sequence. Sequence gives the chain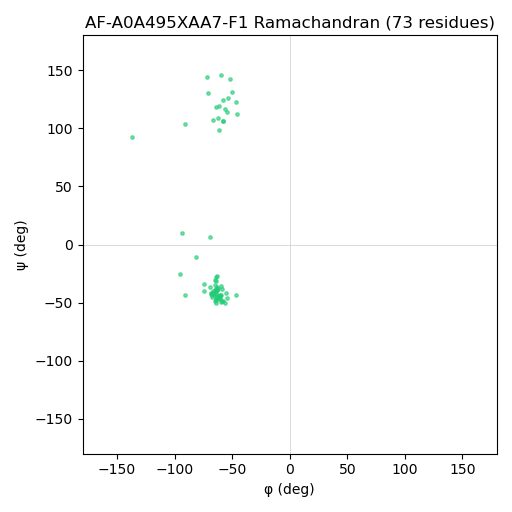 of amino acids in standard one-letter code (A=alanine, C=cysteine, …, Y=tyrosine), read N→C. It is the only feature that is directly encoded by the gene; all structural features are derived from the folded form of this sequence.

mmCIF coordinates. Atomic coordinates in PDBx/mmCIF format — the same representation the Protein Data Bank distributes. Each line of the _atom_site loop places one backbone atom in Cartesian space (units: ångströms, origin: arbitrary).

Secondary structure (3-state, P-SEA). Three-state secondary structure (P-SEA) collapses the eight DSSP classes into helix (a), strand (b), and coil (c). P-SEA assigns these from Cα geometry alone — distances and angles — without requiring backbone oxygens, so it works on any Cα trace.

InterPro / GO / CATH / organism. Functional annotations link the protein to curated databases. InterPro entries identify conserved domains and families by matching the sequence against member-database signatures (Pfam, PROSITE, CDD, …). Gene Ontology (GO) terms describe molecular function, biological process, and cellular component in a controlled vocabulary. CATH places the structure in a hierarchical fold classification (Class/Architecture/Topology/Homologous-superfamily). The organism is the source species.

B-factor. B-factor (Debye–Waller factor) reflects atomic displacement in the crystal lattice. It is an experimental observable (units Å²), not a prediction; low values mean the atom is pinned down, high values mean it moves or is heterogeneous across the crystal.

Rendered structure images. Structure images are PyMOL renders from six orthogonal camera directions. Cartoon representation draws helices as coils and strands as arrows; sticks shows the backbone as bonds; surface shows the solvent-excluded envelope. Rainbow coloring maps sequence position to hue (blue→red, N→C); chain coloring assigns a distinct color per polypeptide.

Solvent-accessible surface area. Solvent-accessible surface area (SASA) is the area in Å² traced out by the centre of a 1.4 Å probe sphere (a water molecule) rolled over the protein's van der Waals surface (Shrake–Rupley / Lee–Richards construction). Buried residues have near-zero SASA; fully exposed residues can exceed 200 Å². The total SASA scales roughly with the number of surface residues.

Secondary structure (8-state, DSSP). The SS8 string is DSSP's per-residue secondary-structure call. α-helix (H) means an i→i+4 H-bond ladder; β-strand (E) means the residue participates in a β-sheet; 3₁₀ (G) and π (I) are tighter and wider helices; T/S are turns/bends; '-' is loop.

pLDDT. For AlphaFold models, the B-factor field carries pLDDT — the model's own estimate of local accuracy on a 0–100 scale. Regions with pLDDT<50 should be treated as essentially unmodeled; they often correspond to intrinsically disordered segments.

Nearest PDB structures. Nearest PDB neighbors are the top structural matches found by Foldseek when searching this structure against the entire Protein Data Bank. Each hit reports a TM-score (0 to 1; >0.5 almost always implies the same fold) and an E-value. These are *structural* homologs — they may share no detectable sequence similarity.